Protein AF-0000000066666557 (afdb_homodimer)

Nearest PDB structures (foldseek):
  1n91-assembly1_A  TM=7.881E-01  e=9.521E-05  Escherichia coli O157:H7 str. EDL933
  1yh5-assembly1_A  TM=7.151E-01  e=4.671E-04  Escherichia coli O157:H7 str. EDL933
  8rua-assembly1_A  TM=6.596E-01  e=6.515E+00  Rhizobium etli
  8rud-assembly1_B  TM=6.258E-01  e=5.340E+00  Rhizobium etli
  7ou1-assembly1_BBB  TM=6.268E-01  e=9.074E+00  Rhizobium etli CFN 42

pLDDT: mean 94.66, std 3.34, range [81.06, 98.0]

Secondary structure (DSSP, 8-state):
-PEEEEEEEE-S-TT-SEEEE-TTSPEEEE-SS-SSTTHHHHHHHHHHHHHHT--GGGEEEEE-TTSSEEEEEE--/-PEEEEEEEE-S-TT-SEEEE-TTSPEEEE-SS-SSTTHHHHHHHHHHHHHHT--GGGEEEEE-TTSSEEEEEE--

Solvent-accessible surface area (backbone atoms only — not comparable to full-atom values): 7936 Å² total; per-residue (Å²): 132,65,45,77,43,49,31,33,70,41,50,58,24,84,66,29,56,28,47,43,76,44,94,86,66,35,32,41,36,29,29,56,38,47,86,50,94,54,39,29,58,52,48,46,36,48,46,50,14,22,40,70,42,33,48,45,87,35,42,41,84,72,42,37,89,88,47,67,61,27,34,31,35,34,56,125,131,64,46,78,41,49,32,34,71,42,52,59,24,85,66,30,56,28,46,43,74,44,95,87,66,35,32,41,36,30,28,54,38,48,86,52,96,55,38,29,58,52,49,46,36,47,44,49,14,21,39,69,41,34,47,46,88,36,42,40,83,73,43,37,90,89,47,67,61,27,34,31,35,33,56,126

Structure (mmCIF, N/CA/C/O backbone):
data_AF-0000000066666557-model_v1
#
loop_
_entity.id
_entity.type
_entity.pdbx_description
1 polymer 'UPF0235 protein O3I_005155'
#
loop_
_atom_site.group_PDB
_atom_site.id
_atom_site.type_symbol
_atom_site.label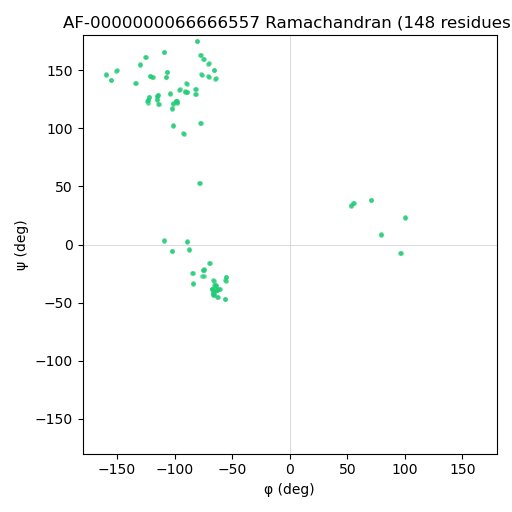_atom_id
_atom_site.label_alt_id
_atom_site.label_comp_id
_atom_site.label_asym_id
_atom_site.label_entity_id
_atom_site.label_seq_id
_atom_site.pdbx_PDB_ins_code
_atom_site.Cartn_x
_atom_site.Cartn_y
_atom_site.Cartn_z
_atom_site.occupancy
_atom_site.B_iso_or_equiv
_atom_site.auth_seq_id
_atom_site.auth_comp_id
_atom_site.auth_asym_id
_atom_site.auth_atom_id
_atom_site.pdbx_PDB_model_num
ATOM 1 N N . MET A 1 1 ? -13.602 -9.594 -15.242 1 81.06 1 MET A N 1
ATOM 2 C CA . MET A 1 1 ? -12.469 -10.492 -15.453 1 81.06 1 MET A CA 1
ATOM 3 C C . MET A 1 1 ? -11.25 -10.023 -14.672 1 81.06 1 MET A C 1
ATOM 5 O O . MET A 1 1 ? -10.961 -8.82 -14.625 1 81.06 1 MET A O 1
ATOM 9 N N . PRO A 1 2 ? -10.57 -10.922 -13.914 1 88.31 2 PRO A N 1
ATOM 10 C CA . PRO A 1 2 ? -9.461 -10.461 -13.07 1 88.31 2 PRO A CA 1
ATOM 11 C C . PRO A 1 2 ? -8.242 -10.023 -13.883 1 88.31 2 PRO A C 1
ATOM 13 O O . PRO A 1 2 ? -8.023 -10.523 -14.984 1 88.31 2 PRO A O 1
ATOM 16 N N . THR A 1 3 ? -7.566 -9.039 -13.438 1 94.44 3 THR A N 1
ATOM 17 C CA . THR A 1 3 ? -6.297 -8.594 -14 1 94.44 3 THR A CA 1
ATOM 18 C C . THR A 1 3 ? -5.145 -9.438 -13.469 1 94.44 3 THR A C 1
ATOM 20 O O . THR A 1 3 ? -5.066 -9.711 -12.266 1 94.44 3 THR A O 1
ATOM 23 N N . ILE A 1 4 ? -4.375 -9.898 -14.453 1 96.69 4 ILE A N 1
ATOM 24 C CA . ILE A 1 4 ? -3.207 -10.672 -14.055 1 96.69 4 ILE A CA 1
ATOM 25 C C . ILE A 1 4 ? -1.979 -9.766 -14 1 96.69 4 ILE A C 1
ATOM 27 O O . ILE A 1 4 ? -1.719 -9.008 -14.945 1 96.69 4 ILE A O 1
ATOM 31 N N . VAL A 1 5 ? -1.196 -9.898 -12.875 1 97 5 VAL A N 1
ATOM 32 C CA . VAL A 1 5 ? -0.003 -9.078 -12.68 1 97 5 VAL A CA 1
ATOM 33 C C . VAL A 1 5 ? 1.213 -9.984 -12.477 1 97 5 VAL A C 1
ATOM 35 O O . VAL A 1 5 ? 1.199 -10.875 -11.625 1 97 5 VAL A O 1
ATOM 38 N N . ARG A 1 6 ? 2.188 -9.773 -13.305 1 97.75 6 ARG A N 1
ATOM 39 C CA . ARG A 1 6 ? 3.469 -10.445 -13.102 1 97.75 6 ARG A CA 1
ATOM 40 C C . ARG A 1 6 ? 4.383 -9.617 -12.203 1 97.75 6 ARG A C 1
ATOM 42 O O . ARG A 1 6 ? 4.555 -8.414 -12.43 1 97.75 6 ARG A O 1
ATOM 49 N N . ALA A 1 7 ? 4.953 -10.312 -11.195 1 97.94 7 ALA A N 1
ATOM 50 C CA . ALA A 1 7 ? 5.77 -9.531 -10.266 1 97.94 7 ALA A CA 1
ATOM 51 C C . ALA A 1 7 ? 6.887 -10.383 -9.672 1 97.94 7 ALA A C 1
ATOM 53 O O . ALA A 1 7 ? 6.77 -11.609 -9.594 1 97.94 7 ALA A O 1
ATOM 54 N N . THR A 1 8 ? 7.953 -9.742 -9.367 1 97.19 8 THR A N 1
ATOM 55 C CA . THR A 1 8 ? 9 -10.305 -8.523 1 97.19 8 THR A CA 1
ATOM 56 C C . THR A 1 8 ? 8.984 -9.656 -7.141 1 97.19 8 THR A C 1
ATOM 58 O O . THR A 1 8 ? 8.617 -8.492 -7 1 97.19 8 THR A O 1
ATOM 61 N N . ILE A 1 9 ? 9.383 -10.492 -6.098 1 96.75 9 ILE A N 1
ATOM 62 C CA . ILE A 1 9 ? 9.383 -9.977 -4.734 1 96.75 9 ILE A CA 1
ATOM 63 C C . ILE A 1 9 ? 10.812 -9.93 -4.195 1 96.75 9 ILE A C 1
ATOM 65 O O . ILE A 1 9 ? 11.555 -10.906 -4.32 1 96.75 9 ILE A O 1
ATOM 69 N N . LYS A 1 10 ? 11.195 -8.789 -3.701 1 97.06 10 LYS A N 1
ATOM 70 C CA . LYS A 1 10 ? 12.422 -8.648 -2.918 1 97.06 10 LYS A CA 1
ATOM 71 C C . LYS A 1 10 ? 12.117 -8.594 -1.424 1 97.06 10 LYS A C 1
ATOM 73 O O . LYS A 1 10 ? 11.789 -7.531 -0.891 1 97.06 10 LYS A O 1
ATOM 78 N N . PRO A 1 11 ? 12.328 -9.672 -0.753 1 96.81 11 PRO A N 1
ATOM 79 C CA . PRO A 1 11 ? 12.062 -9.703 0.688 1 96.81 11 PRO A CA 1
ATOM 80 C C . PRO A 1 11 ? 13.156 -9.016 1.504 1 96.81 11 PRO A C 1
ATOM 82 O O . PRO A 1 11 ? 14.203 -8.656 0.962 1 96.81 11 PRO A O 1
ATOM 85 N N . ASN A 1 12 ? 12.805 -8.703 2.76 1 97.19 12 ASN A N 1
ATOM 86 C CA . ASN A 1 12 ? 13.758 -8.07 3.67 1 97.19 12 ASN A CA 1
ATOM 87 C C . ASN A 1 12 ? 14.328 -6.785 3.082 1 97.19 12 ASN A C 1
ATOM 89 O O . ASN A 1 12 ? 15.531 -6.52 3.209 1 97.19 12 ASN A O 1
ATOM 93 N N . SER A 1 13 ? 13.516 -6.133 2.4 1 96.5 13 SER A N 1
ATOM 94 C CA . SER A 1 13 ? 13.992 -4.918 1.749 1 96.5 13 SER A CA 1
ATOM 95 C C . SER A 1 13 ? 13.797 -3.697 2.641 1 96.5 13 SER A C 1
ATOM 97 O O . SER A 1 13 ? 12.688 -3.443 3.111 1 96.5 13 SER A O 1
ATOM 99 N N . ARG A 1 14 ? 14.766 -2.938 2.783 1 90.81 14 ARG A N 1
ATOM 100 C CA . ARG A 1 14 ? 14.672 -1.704 3.559 1 90.81 14 ARG A CA 1
ATOM 101 C C . ARG A 1 14 ? 13.898 -0.634 2.795 1 90.81 14 ARG A C 1
ATOM 103 O O . ARG A 1 14 ? 13.344 0.289 3.396 1 90.81 14 ARG A O 1
ATOM 110 N N . LYS A 1 15 ? 13.867 -0.833 1.525 1 91.25 15 LYS A N 1
ATOM 111 C CA . LYS A 1 15 ? 13.156 0.111 0.671 1 91.25 15 LYS A CA 1
ATOM 112 C C . LYS A 1 15 ? 11.641 -0.078 0.788 1 91.25 15 LYS A C 1
ATOM 114 O O . LYS A 1 15 ? 10.867 0.801 0.401 1 91.25 15 LYS A O 1
ATOM 119 N N . GLY A 1 16 ? 11.266 -1.26 1.229 1 91.31 16 GLY A N 1
ATOM 120 C CA . GLY A 1 16 ? 9.852 -1.586 1.268 1 91.31 16 GLY A CA 1
ATOM 121 C C . GLY A 1 16 ? 9.094 -0.824 2.338 1 91.31 16 GLY A C 1
ATOM 122 O O . GLY A 1 16 ? 9.695 -0.274 3.262 1 91.31 16 GLY A O 1
ATOM 123 N N . PRO A 1 17 ? 7.82 -0.685 2.119 1 93.5 17 PRO A N 1
ATOM 124 C CA . PRO A 1 17 ? 7.059 -1.183 0.971 1 93.5 17 PRO A CA 1
ATOM 125 C C . PRO A 1 17 ? 7.164 -0.269 -0.248 1 93.5 17 PRO A C 1
ATOM 127 O O . PRO A 1 17 ? 7.023 0.951 -0.124 1 93.5 17 PRO A O 1
ATOM 130 N N . LEU A 1 18 ? 7.41 -0.879 -1.444 1 96.19 18 LEU A N 1
ATOM 131 C CA . LEU A 1 18 ? 7.559 -0.104 -2.67 1 96.19 18 LEU A CA 1
ATOM 132 C C . LEU A 1 18 ? 7.219 -0.949 -3.893 1 96.19 18 LEU A C 1
ATOM 134 O O . LEU A 1 18 ? 7.574 -2.127 -3.957 1 96.19 18 LEU A O 1
ATOM 138 N N . VAL A 1 19 ? 6.562 -0.332 -4.852 1 96.62 19 VAL A N 1
ATOM 139 C CA . VAL A 1 19 ? 6.277 -0.963 -6.133 1 96.62 19 VAL A CA 1
ATOM 140 C C . VAL A 1 19 ? 7.016 -0.225 -7.246 1 96.62 19 VAL A C 1
ATOM 142 O O . VAL A 1 19 ? 6.902 0.996 -7.375 1 96.62 19 VAL A O 1
ATOM 145 N N . GLU A 1 20 ? 7.762 -0.921 -7.957 1 96.19 20 GLU A N 1
ATOM 146 C CA . GLU A 1 20 ? 8.406 -0.375 -9.148 1 96.19 20 GLU A CA 1
ATOM 147 C C . GLU A 1 20 ? 8.016 -1.159 -10.398 1 96.19 20 GLU A C 1
ATOM 149 O O . GLU A 1 20 ? 7.871 -2.383 -10.352 1 96.19 20 GLU A O 1
ATOM 154 N N . THR A 1 21 ? 7.898 -0.454 -11.508 1 95.5 21 THR A N 1
ATOM 155 C CA . THR A 1 21 ? 7.648 -1.111 -12.781 1 95.5 21 THR A CA 1
ATOM 156 C C . THR A 1 21 ? 8.945 -1.28 -13.57 1 95.5 21 THR A C 1
ATOM 158 O O . THR A 1 21 ? 9.641 -0.301 -13.844 1 95.5 21 THR A O 1
ATOM 161 N N . LEU A 1 22 ? 9.18 -2.48 -13.883 1 95 22 LEU A N 1
ATOM 162 C CA . LEU A 1 22 ? 10.383 -2.764 -14.656 1 95 22 LEU A CA 1
ATOM 163 C C . LEU A 1 22 ? 10.156 -2.475 -16.141 1 95 22 LEU A C 1
ATOM 165 O O . LEU A 1 22 ? 9.023 -2.229 -16.562 1 95 22 LEU A O 1
ATOM 169 N N . ASP A 1 23 ? 11.203 -2.604 -16.859 1 95.06 23 ASP A N 1
ATOM 170 C CA . ASP A 1 23 ? 11.18 -2.246 -18.281 1 95.06 23 ASP A CA 1
ATOM 171 C C . ASP A 1 23 ? 10.258 -3.18 -19.062 1 95.06 23 ASP A C 1
ATOM 173 O O . ASP A 1 23 ? 9.609 -2.76 -20.016 1 95.06 23 ASP A O 1
ATOM 177 N N . ASP A 1 24 ? 10.164 -4.379 -18.625 1 94.19 24 ASP A N 1
ATOM 178 C CA . ASP A 1 24 ? 9.375 -5.359 -19.359 1 94.19 24 ASP A CA 1
ATOM 179 C C . ASP A 1 24 ? 7.918 -5.352 -18.891 1 94.19 24 ASP A C 1
ATOM 181 O O . ASP A 1 24 ? 7.117 -6.184 -19.328 1 94.19 24 ASP A O 1
ATOM 185 N N . GLY A 1 25 ? 7.621 -4.465 -18 1 93.62 25 GLY A N 1
ATOM 186 C CA . GLY A 1 25 ? 6.254 -4.328 -17.531 1 93.62 25 GLY A CA 1
ATOM 187 C C . GLY A 1 25 ? 5.984 -5.098 -16.25 1 93.62 25 GLY A C 1
ATOM 188 O O . GLY A 1 25 ? 4.93 -4.938 -15.633 1 93.62 25 GLY A O 1
ATOM 189 N N . THR A 1 26 ? 6.887 -5.844 -15.852 1 96.12 26 THR A N 1
ATOM 190 C CA . THR A 1 26 ? 6.766 -6.602 -14.609 1 96.12 26 THR A CA 1
ATOM 191 C C . THR A 1 26 ? 6.969 -5.695 -13.398 1 96.12 26 THR A C 1
ATOM 193 O O . THR A 1 26 ? 7.746 -4.738 -13.453 1 96.12 26 THR A O 1
ATOM 196 N N . LEU A 1 27 ? 6.211 -6.07 -12.383 1 97.31 27 LEU A N 1
ATOM 197 C CA . LEU A 1 27 ? 6.391 -5.285 -11.172 1 97.31 27 LEU A CA 1
ATOM 198 C C . LEU A 1 27 ? 7.488 -5.879 -10.289 1 97.31 27 LEU A C 1
ATOM 200 O O . LEU A 1 27 ? 7.59 -7.102 -10.164 1 97.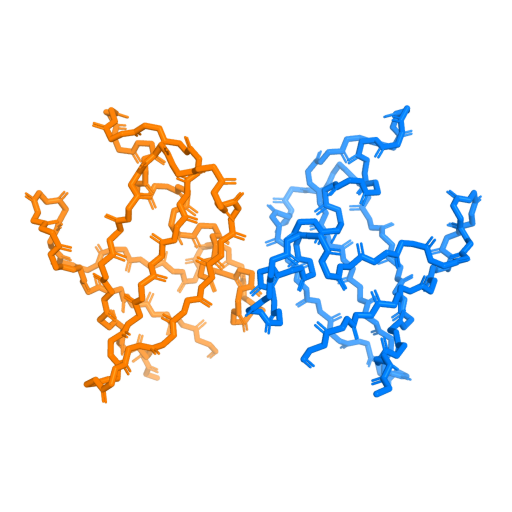31 27 LEU A O 1
ATOM 204 N N . GLN A 1 28 ? 8.273 -4.992 -9.758 1 97.75 28 GLN A N 1
ATOM 205 C CA . GLN A 1 28 ? 9.164 -5.359 -8.656 1 97.75 28 GLN A CA 1
ATOM 206 C C . GLN A 1 28 ? 8.602 -4.883 -7.316 1 97.75 28 GLN A C 1
ATOM 208 O O . GLN A 1 28 ? 8.445 -3.68 -7.098 1 97.75 28 GLN A O 1
ATOM 213 N N . LEU A 1 29 ? 8.312 -5.848 -6.477 1 97.75 29 LEU A N 1
ATOM 214 C CA . LEU A 1 29 ? 7.75 -5.539 -5.164 1 97.75 29 LEU A CA 1
ATOM 215 C C . LEU A 1 29 ? 8.82 -5.625 -4.082 1 97.75 29 LEU A C 1
ATOM 217 O O . LEU A 1 29 ? 9.508 -6.645 -3.961 1 97.75 29 LEU A O 1
ATOM 221 N N . TYR A 1 30 ? 9.008 -4.523 -3.414 1 97.56 30 TYR A N 1
ATOM 222 C CA . TYR A 1 30 ? 9.883 -4.512 -2.246 1 97.56 30 TYR A CA 1
ATOM 223 C C . TYR A 1 30 ? 9.078 -4.609 -0.958 1 97.56 30 TYR A C 1
ATOM 225 O O . TYR A 1 30 ? 8.188 -3.795 -0.714 1 97.56 30 TYR A O 1
ATOM 233 N N . VAL A 1 31 ? 9.367 -5.633 -0.111 1 96.19 31 VAL A N 1
ATOM 234 C CA . VAL A 1 31 ? 8.656 -5.777 1.158 1 96.19 31 VAL A CA 1
ATOM 235 C C . VAL A 1 31 ? 9.664 -5.965 2.291 1 96.19 31 VAL A C 1
ATOM 237 O O . VAL A 1 31 ? 10.781 -6.445 2.068 1 96.19 31 VAL A O 1
ATOM 240 N N . ARG A 1 32 ? 9.219 -5.586 3.445 1 94.19 32 ARG A N 1
ATOM 241 C CA . ARG A 1 32 ? 10.094 -5.719 4.609 1 94.19 32 ARG A CA 1
ATOM 242 C C . ARG A 1 32 ? 10.016 -7.129 5.188 1 94.19 32 ARG A C 1
ATOM 244 O O . ARG A 1 32 ? 10.961 -7.586 5.84 1 94.19 32 ARG A O 1
ATOM 251 N N . ALA A 1 33 ? 8.961 -7.797 4.957 1 95.38 33 ALA A N 1
ATOM 252 C CA . ALA A 1 33 ? 8.742 -9.133 5.496 1 95.38 33 ALA A CA 1
ATOM 253 C C . ALA A 1 33 ? 9.75 -10.133 4.926 1 95.38 33 ALA A C 1
ATOM 255 O O . ALA A 1 33 ? 10.086 -10.07 3.74 1 95.38 33 ALA A O 1
ATOM 256 N N . PRO A 1 34 ? 10.188 -11.07 5.797 1 96.06 34 PRO A N 1
ATOM 257 C CA . PRO A 1 34 ? 11.094 -12.109 5.305 1 96.06 34 PRO A CA 1
ATOM 258 C C . PRO A 1 34 ? 10.383 -13.164 4.465 1 96.06 34 PRO A C 1
ATOM 260 O O . PRO A 1 34 ? 9.164 -13.336 4.578 1 96.06 34 PRO A O 1
ATOM 263 N N . ALA A 1 35 ? 11.18 -13.883 3.639 1 92.56 35 ALA A N 1
ATOM 264 C CA . ALA A 1 35 ? 10.641 -14.969 2.834 1 92.56 35 ALA A CA 1
ATOM 265 C C . ALA A 1 35 ? 10.445 -16.234 3.676 1 92.56 35 ALA A C 1
ATOM 267 O O . ALA A 1 35 ? 11.07 -17.266 3.41 1 92.56 35 ALA A O 1
ATOM 268 N N . VAL A 1 36 ? 9.742 -16.094 4.785 1 91.88 36 VAL A N 1
ATOM 269 C CA . VAL A 1 36 ? 9.531 -17.203 5.719 1 91.88 36 VAL A CA 1
ATOM 270 C C . VAL A 1 36 ? 8.031 -17.453 5.898 1 91.88 36 VAL A C 1
ATOM 272 O O . VAL A 1 36 ? 7.27 -16.516 6.152 1 91.88 36 VAL A O 1
ATOM 275 N N . GLU A 1 37 ? 7.746 -18.672 5.684 1 93.12 37 GLU A N 1
ATOM 276 C CA . GLU A 1 37 ? 6.375 -19.109 5.922 1 93.12 37 GLU A CA 1
ATOM 277 C C . GLU A 1 37 ? 5.379 -18.234 5.172 1 93.12 37 GLU A C 1
ATOM 279 O O . GLU A 1 37 ? 4.316 -17.891 5.703 1 93.12 37 GLU A O 1
ATOM 284 N N . GLY A 1 38 ? 5.688 -17.734 4.035 1 91.88 38 GLY A N 1
ATOM 285 C CA . GLY A 1 38 ? 4.789 -16.984 3.178 1 91.88 38 GLY A CA 1
ATOM 286 C C . GLY A 1 38 ? 4.617 -15.539 3.613 1 91.88 38 GLY A C 1
ATOM 287 O O . GLY A 1 38 ? 3.799 -14.812 3.055 1 91.88 38 GLY A O 1
ATOM 288 N N . LYS A 1 39 ? 5.355 -15.109 4.523 1 94.06 39 LYS A N 1
ATOM 289 C CA . LYS A 1 39 ? 5.223 -13.75 5.035 1 94.06 39 LYS A CA 1
ATOM 290 C C . LYS A 1 39 ? 5.461 -12.719 3.932 1 94.06 39 LYS A C 1
ATOM 292 O O . LYS A 1 39 ? 4.738 -11.727 3.834 1 94.06 39 LYS A O 1
ATOM 297 N N . ALA A 1 40 ? 6.398 -13.023 3.107 1 96.25 40 ALA A N 1
ATOM 298 C CA . ALA A 1 40 ? 6.688 -12.117 1.999 1 96.25 40 ALA A CA 1
ATOM 299 C C . ALA A 1 40 ? 5.531 -12.07 1.005 1 96.25 40 ALA A C 1
ATOM 301 O O . ALA A 1 40 ? 5.164 -11 0.513 1 96.25 40 ALA A O 1
ATOM 302 N N . ASN A 1 41 ? 4.91 -13.188 0.77 1 95.75 41 ASN A N 1
ATOM 303 C CA . ASN A 1 41 ? 3.779 -13.266 -0.15 1 95.75 41 ASN A CA 1
ATOM 304 C C . ASN A 1 41 ? 2.564 -12.516 0.387 1 95.75 41 ASN A C 1
ATOM 306 O O . ASN A 1 41 ? 1.892 -11.805 -0.358 1 95.75 41 ASN A O 1
ATOM 310 N N . LYS A 1 42 ? 2.412 -12.648 1.655 1 94.31 42 LYS A N 1
ATOM 311 C CA . LYS A 1 42 ? 1.309 -11.938 2.297 1 94.31 42 LYS A CA 1
ATOM 312 C C . LYS A 1 42 ? 1.513 -10.43 2.232 1 94.31 42 LYS A C 1
ATOM 314 O O . LYS A 1 42 ? 0.584 -9.688 1.91 1 94.31 42 LYS A O 1
ATOM 319 N N . ALA A 1 43 ? 2.711 -10.094 2.49 1 94.94 43 ALA A N 1
ATOM 320 C CA . ALA A 1 43 ? 3.047 -8.68 2.424 1 94.94 43 ALA A CA 1
ATOM 321 C C . ALA A 1 43 ? 2.895 -8.141 1.001 1 94.94 43 ALA A C 1
ATOM 323 O O . ALA A 1 43 ? 2.447 -7.012 0.8 1 94.94 43 ALA A O 1
ATOM 324 N N . ALA A 1 44 ? 3.215 -8.953 0.046 1 96.94 44 ALA A N 1
ATOM 325 C CA . ALA A 1 44 ? 3.08 -8.578 -1.358 1 96.94 44 ALA A CA 1
ATOM 326 C C . ALA A 1 44 ? 1.614 -8.375 -1.733 1 96.94 44 ALA A C 1
ATOM 328 O O . ALA A 1 44 ? 1.273 -7.426 -2.443 1 96.94 44 ALA A O 1
ATOM 329 N N . ILE A 1 45 ? 0.856 -9.219 -1.231 1 96.44 45 ILE A N 1
ATOM 330 C CA . ILE A 1 45 ? -0.576 -9.125 -1.493 1 96.44 45 ILE A CA 1
ATOM 331 C C . ILE A 1 45 ? -1.117 -7.809 -0.931 1 96.44 45 ILE A C 1
ATOM 333 O O . ILE A 1 45 ? -1.848 -7.09 -1.615 1 96.44 45 ILE A O 1
ATOM 337 N N . GLU A 1 46 ? -0.709 -7.5 0.296 1 95.31 46 GLU A N 1
ATOM 338 C CA . GLU A 1 46 ? -1.143 -6.25 0.915 1 95.31 46 GLU A CA 1
ATOM 339 C C . GLU A 1 46 ? -0.624 -5.043 0.139 1 95.31 46 GLU A C 1
ATOM 341 O O . GLU A 1 46 ? -1.347 -4.062 -0.05 1 95.31 46 GLU A O 1
ATOM 346 N N . LEU A 1 47 ? 0.577 -5.094 -0.345 1 96.75 47 LEU A N 1
ATOM 347 C CA . LEU A 1 47 ? 1.203 -4.02 -1.106 1 96.75 47 LEU A CA 1
ATOM 348 C C . LEU A 1 47 ? 0.484 -3.803 -2.434 1 96.75 47 LEU A C 1
ATOM 350 O O . LEU A 1 47 ? 0.184 -2.664 -2.805 1 96.75 47 LEU A O 1
ATOM 354 N N . LEU A 1 48 ? 0.162 -4.855 -3.088 1 97.31 48 LEU A N 1
ATOM 355 C CA . LEU A 1 48 ? -0.545 -4.773 -4.359 1 97.31 48 LEU A CA 1
ATOM 356 C C . LEU A 1 48 ? -1.953 -4.223 -4.168 1 97.31 48 LEU A C 1
ATOM 358 O O . LEU A 1 48 ? -2.432 -3.428 -4.98 1 97.31 48 LEU A O 1
ATOM 362 N N . ALA A 1 49 ? -2.59 -4.695 -3.117 1 96.81 49 ALA A N 1
ATOM 363 C CA . ALA A 1 49 ? -3.922 -4.188 -2.805 1 96.81 49 ALA A CA 1
ATOM 364 C C . ALA A 1 49 ? -3.906 -2.67 -2.646 1 96.81 49 ALA A C 1
ATOM 366 O O . ALA A 1 49 ? -4.738 -1.97 -3.23 1 96.81 49 ALA A O 1
ATOM 367 N N . ALA A 1 50 ? -2.941 -2.219 -1.888 1 96.12 50 ALA A N 1
ATOM 368 C CA . ALA A 1 50 ? -2.793 -0.78 -1.676 1 96.12 50 ALA A CA 1
ATOM 369 C C . ALA A 1 50 ? -2.475 -0.062 -2.984 1 96.12 50 ALA A C 1
ATOM 371 O O . ALA A 1 50 ? -3.053 0.986 -3.279 1 96.12 50 ALA A O 1
ATOM 372 N N . HIS A 1 51 ? -1.675 -0.657 -3.801 1 96 51 HIS A N 1
ATOM 373 C CA . HIS A 1 51 ? -1.229 -0.069 -5.059 1 96 51 HIS A CA 1
ATOM 374 C C . HIS A 1 51 ? -2.393 0.103 -6.031 1 96 51 HIS A C 1
ATOM 376 O O . HIS A 1 51 ? -2.5 1.132 -6.699 1 96 51 HIS A O 1
ATOM 382 N N . TYR A 1 52 ? -3.268 -0.812 -5.953 1 95.06 52 TYR A N 1
ATOM 383 C CA . TYR A 1 52 ? -4.375 -0.792 -6.902 1 95.06 52 TYR A CA 1
ATOM 384 C C . TYR A 1 52 ? -5.641 -0.248 -6.25 1 95.06 52 TYR A C 1
ATOM 386 O O . TYR A 1 52 ? -6.672 -0.096 -6.914 1 95.06 52 TYR A O 1
ATOM 394 N N . GLY A 1 53 ? -5.574 -0.003 -4.957 1 93.81 53 GLY A N 1
ATOM 395 C CA . GLY A 1 53 ? -6.723 0.55 -4.254 1 93.81 53 GLY A CA 1
ATOM 396 C C . GLY A 1 53 ? -7.867 -0.437 -4.109 1 93.81 53 GLY A C 1
ATOM 397 O O . GLY A 1 53 ? -9.031 -0.079 -4.301 1 93.81 53 GLY A O 1
ATOM 398 N N . VAL A 1 54 ? -7.582 -1.703 -3.867 1 95.31 54 VAL A N 1
ATOM 399 C CA . VAL A 1 54 ? -8.586 -2.748 -3.688 1 95.31 54 VAL A CA 1
ATOM 400 C C . VAL A 1 54 ? -8.352 -3.463 -2.357 1 95.31 54 VAL A C 1
ATOM 402 O O . VAL A 1 54 ? -7.273 -3.367 -1.773 1 95.31 54 VAL A O 1
ATOM 405 N N . PRO A 1 55 ? -9.406 -4.164 -1.868 1 94.62 55 PRO A N 1
ATO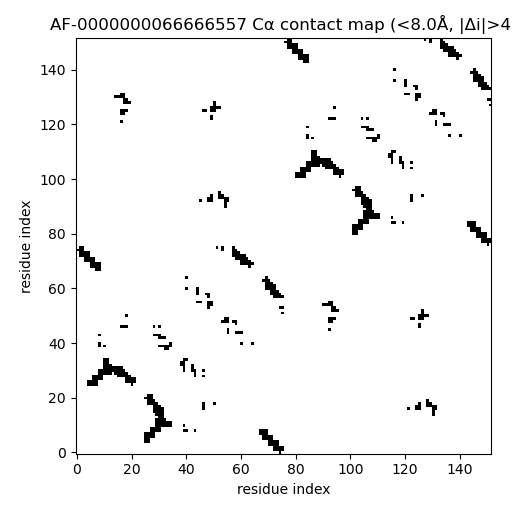M 406 C CA . PRO A 1 55 ? -9.203 -4.953 -0.652 1 94.62 55 PRO A CA 1
ATOM 407 C C . PRO A 1 55 ? -8.234 -6.113 -0.862 1 94.62 55 PRO A C 1
ATOM 409 O O . PRO A 1 55 ? -8.109 -6.629 -1.977 1 94.62 55 PRO A O 1
ATOM 412 N N . LYS A 1 56 ? -7.539 -6.473 0.204 1 94.12 56 LYS A N 1
ATOM 413 C CA . LYS A 1 56 ? -6.582 -7.57 0.12 1 94.12 56 LYS A CA 1
ATOM 414 C C . LYS A 1 56 ? -7.246 -8.844 -0.396 1 94.12 56 LYS A C 1
ATOM 416 O O . LYS A 1 56 ? -6.605 -9.656 -1.064 1 94.12 56 LYS A O 1
ATOM 421 N N . SER A 1 57 ? -8.547 -9.008 -0.164 1 95.44 57 SER A N 1
ATOM 422 C CA . SER A 1 57 ? -9.273 -10.203 -0.575 1 95.44 57 SER A CA 1
ATOM 423 C C . SER A 1 57 ? -9.414 -10.266 -2.092 1 95.44 57 SER A C 1
ATOM 425 O O . SER A 1 57 ? -9.742 -11.32 -2.645 1 95.44 57 SER A O 1
ATOM 427 N N . ALA A 1 58 ? -9.188 -9.195 -2.732 1 96.62 58 ALA A N 1
ATOM 428 C CA . ALA A 1 58 ? -9.312 -9.125 -4.184 1 96.62 58 ALA A CA 1
ATOM 429 C C . ALA A 1 58 ? -8.008 -9.523 -4.867 1 96.62 58 ALA A C 1
ATOM 431 O O . ALA A 1 58 ? -7.93 -9.555 -6.098 1 96.62 58 ALA A O 1
ATOM 432 N N . VAL A 1 59 ? -6.938 -9.805 -4.145 1 97.31 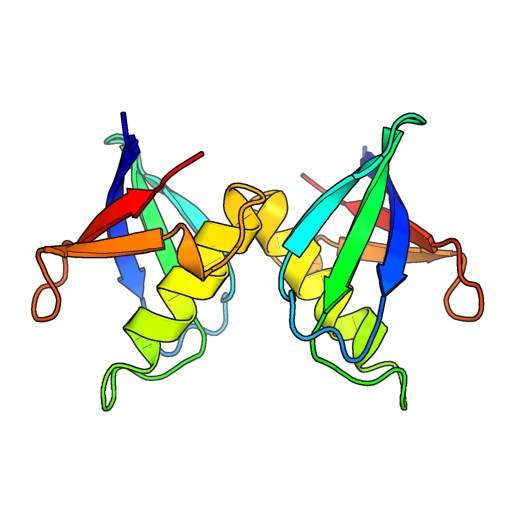59 VAL A N 1
ATOM 433 C CA . VAL A 1 59 ? -5.621 -10.156 -4.676 1 97.31 59 VAL A CA 1
ATOM 434 C C . VAL A 1 59 ? -5.277 -11.594 -4.305 1 97.31 59 VAL A C 1
ATOM 436 O O . VAL A 1 59 ? -5.395 -11.984 -3.141 1 97.31 59 VAL A O 1
ATOM 439 N N . ARG A 1 60 ? -4.898 -12.328 -5.328 1 96.62 60 ARG A N 1
ATOM 440 C CA . ARG A 1 60 ? -4.539 -13.727 -5.09 1 96.62 60 ARG A CA 1
ATOM 441 C C . ARG A 1 60 ? -3.24 -14.086 -5.805 1 96.62 60 ARG A C 1
ATOM 443 O O . ARG A 1 60 ? -3.004 -13.648 -6.934 1 96.62 60 ARG A O 1
ATOM 450 N N . LEU A 1 61 ? -2.465 -14.852 -5.059 1 96.44 61 LEU A N 1
ATOM 451 C CA . LEU A 1 61 ? -1.303 -15.445 -5.707 1 96.44 61 LEU A CA 1
ATOM 452 C C . LEU A 1 61 ? -1.71 -16.641 -6.555 1 96.44 61 LEU A C 1
ATOM 454 O O . LEU A 1 61 ? -2.031 -17.703 -6.02 1 96.44 61 LEU A O 1
ATOM 458 N N . ALA A 1 62 ? -1.713 -16.406 -7.848 1 96.44 62 ALA A N 1
ATOM 459 C CA . ALA A 1 62 ? -2.211 -17.438 -8.766 1 96.44 62 ALA A CA 1
ATOM 460 C C . ALA A 1 62 ? -1.128 -18.453 -9.094 1 96.44 62 ALA A C 1
ATOM 462 O O . ALA A 1 62 ? -1.423 -19.641 -9.312 1 96.44 62 ALA A O 1
ATOM 463 N N . ALA A 1 63 ? 0.087 -18.031 -9.156 1 95.75 63 ALA A N 1
ATOM 464 C CA . ALA A 1 63 ? 1.177 -18.922 -9.516 1 95.75 63 ALA A CA 1
ATOM 465 C C . ALA A 1 63 ? 2.523 -18.375 -9.055 1 95.75 63 ALA A C 1
ATOM 467 O O . ALA A 1 63 ? 2.691 -17.156 -8.93 1 95.75 63 ALA A O 1
ATOM 468 N N . GLY A 1 64 ? 3.465 -19.344 -8.648 1 93.44 64 GLY A N 1
ATOM 469 C CA . GLY A 1 64 ? 4.836 -18.938 -8.383 1 93.44 64 GLY A CA 1
ATOM 470 C C . GLY A 1 64 ? 5.141 -18.766 -6.91 1 93.44 64 GLY A C 1
ATOM 471 O O . GLY A 1 64 ? 6.031 -18 -6.535 1 93.44 64 GLY A O 1
ATOM 472 N N . ALA A 1 65 ? 4.434 -19.375 -6.094 1 86.38 65 ALA A N 1
ATOM 473 C CA . ALA A 1 65 ? 4.637 -19.25 -4.652 1 86.38 65 ALA A CA 1
ATOM 474 C C . ALA A 1 65 ? 6.07 -19.609 -4.273 1 86.38 65 ALA A C 1
ATOM 476 O O . ALA A 1 65 ? 6.645 -19.016 -3.361 1 86.38 65 ALA A O 1
ATOM 477 N N . THR A 1 66 ? 6.602 -20.469 -5.027 1 85.44 66 THR A N 1
ATOM 478 C CA . THR A 1 66 ? 7.945 -20.938 -4.699 1 85.44 66 THR A CA 1
ATOM 479 C C . THR A 1 66 ? 8.961 -20.406 -5.707 1 85.44 66 THR A C 1
ATOM 481 O O . THR A 1 66 ? 10.133 -20.797 -5.68 1 85.44 66 THR A O 1
ATOM 484 N N . SER A 1 67 ? 8.492 -19.609 -6.582 1 88.75 67 SER A N 1
ATOM 485 C CA . SER A 1 67 ? 9.383 -19.062 -7.602 1 88.75 67 SER A CA 1
ATOM 486 C C . SER A 1 67 ? 9.633 -17.578 -7.375 1 88.75 67 SER A C 1
ATOM 488 O O . SER A 1 67 ? 8.922 -16.938 -6.598 1 88.75 67 SER A O 1
ATOM 490 N N . ARG A 1 68 ? 10.648 -17.062 -8.062 1 87.38 68 ARG A N 1
ATOM 491 C CA . ARG A 1 68 ? 10.945 -15.633 -8 1 87.38 68 ARG A CA 1
ATOM 492 C C . ARG A 1 68 ? 9.938 -14.828 -8.812 1 87.38 68 ARG A C 1
ATOM 494 O O . ARG A 1 68 ? 9.711 -13.648 -8.539 1 87.38 68 ARG A O 1
ATOM 501 N N . HIS A 1 69 ? 9.398 -15.516 -9.82 1 92.94 69 HIS A N 1
ATOM 502 C CA . HIS A 1 69 ? 8.414 -14.867 -10.688 1 92.94 69 HIS A CA 1
ATOM 503 C C . HIS A 1 69 ? 6.996 -15.227 -10.266 1 92.94 69 HIS A C 1
ATOM 505 O O . HIS A 1 69 ? 6.605 -16.391 -10.32 1 92.94 69 HIS A O 1
ATOM 511 N N . LYS A 1 70 ? 6.238 -14.258 -9.977 1 96.12 70 LYS A N 1
ATOM 512 C CA . LYS A 1 70 ? 4.91 -14.5 -9.422 1 96.12 70 LYS A CA 1
ATOM 513 C C . LYS A 1 70 ? 3.82 -13.922 -10.32 1 96.12 70 LYS A C 1
ATOM 515 O O . LYS A 1 70 ? 4.02 -12.898 -10.969 1 96.12 70 LYS A O 1
ATOM 520 N N . ARG A 1 71 ? 2.707 -14.625 -10.375 1 97.38 71 ARG A N 1
ATOM 521 C CA . ARG A 1 71 ? 1.503 -14.117 -11.023 1 97.38 71 ARG A CA 1
ATOM 522 C C . ARG A 1 71 ? 0.388 -13.891 -10.008 1 97.38 71 ARG A C 1
ATOM 524 O O . ARG A 1 71 ? -0.004 -14.812 -9.289 1 97.38 71 ARG A O 1
ATOM 531 N N . PHE A 1 72 ? -0.032 -12.711 -9.961 1 97.81 72 PHE A N 1
ATOM 532 C CA . PHE A 1 72 ? -1.15 -12.367 -9.094 1 97.81 72 PHE A CA 1
ATOM 533 C C . PHE A 1 72 ? -2.406 -12.094 -9.914 1 97.81 72 PHE A C 1
ATOM 535 O O . PHE A 1 72 ? -2.332 -11.516 -11 1 97.81 72 PHE A O 1
ATOM 542 N N . GLU A 1 73 ? -3.488 -12.492 -9.328 1 98 73 GLU A N 1
ATOM 543 C CA . GLU A 1 73 ? -4.793 -12.102 -9.852 1 98 73 GLU A CA 1
ATOM 544 C C . GLU A 1 73 ? -5.43 -11.008 -9 1 98 73 GLU A C 1
ATOM 546 O O . GLU A 1 73 ? -5.465 -11.109 -7.773 1 98 73 GLU A O 1
ATOM 551 N N . ILE A 1 74 ? -5.855 -9.969 -9.688 1 96.75 74 ILE A N 1
ATOM 552 C CA . ILE A 1 74 ? -6.488 -8.859 -8.984 1 96.75 74 ILE A CA 1
ATOM 553 C C . ILE A 1 74 ? -7.887 -8.617 -9.547 1 96.75 74 ILE A C 1
ATOM 555 O O . ILE A 1 74 ? -8.047 -8.414 -10.758 1 96.75 74 ILE A O 1
ATOM 559 N N . ASP A 1 75 ? -8.898 -8.703 -8.633 1 94.81 75 ASP A N 1
ATOM 560 C CA . ASP A 1 75 ? -10.273 -8.398 -9.008 1 94.81 75 ASP A CA 1
ATOM 561 C C . ASP A 1 75 ? -10.602 -6.93 -8.75 1 94.81 75 ASP A C 1
ATOM 563 O O . ASP A 1 75 ? -10.789 -6.52 -7.605 1 94.81 75 ASP A O 1
ATOM 567 N N . ARG A 1 76 ? -10.477 -6.117 -9.742 1 84 76 ARG A N 1
ATOM 568 C CA . ARG A 1 76 ? -10.695 -4.684 -9.609 1 84 76 ARG A CA 1
ATOM 569 C C . ARG A 1 76 ? -12.148 -4.32 -9.898 1 84 76 ARG A C 1
ATOM 571 O O . ARG A 1 76 ? -12.812 -4.973 -10.703 1 84 76 ARG A O 1
ATOM 578 N N . MET B 1 1 ? 7.363 19.766 -8.156 1 81.25 1 MET B N 1
ATOM 579 C CA . MET B 1 1 ? 6.449 20.297 -7.145 1 81.25 1 MET B CA 1
ATOM 580 C C . MET B 1 1 ? 5.652 19.172 -6.496 1 81.25 1 MET B C 1
ATOM 582 O O . MET B 1 1 ? 5.199 18.25 -7.18 1 81.25 1 MET B O 1
ATOM 586 N N . PRO B 1 2 ? 5.559 19.125 -5.129 1 88.44 2 PRO B N 1
ATOM 587 C CA . PRO B 1 2 ? 4.887 17.984 -4.496 1 88.44 2 PRO B CA 1
ATOM 588 C C . PRO B 1 2 ? 3.377 18 -4.715 1 88.44 2 PRO B C 1
ATOM 590 O O . PRO B 1 2 ? 2.781 19.062 -4.891 1 88.44 2 PRO B O 1
ATOM 593 N N . THR B 1 3 ? 2.789 16.875 -4.863 1 94.44 3 THR B N 1
ATOM 594 C CA . THR B 1 3 ? 1.343 16.703 -4.922 1 94.44 3 THR B CA 1
ATOM 595 C C . THR B 1 3 ? 0.743 16.688 -3.518 1 94.44 3 THR B C 1
ATOM 597 O O . THR B 1 3 ? 1.265 16.031 -2.617 1 94.44 3 THR B O 1
ATOM 600 N N . ILE B 1 4 ? -0.27 17.531 -3.41 1 96.69 4 ILE B N 1
ATOM 601 C CA . ILE B 1 4 ? -0.958 17.562 -2.123 1 96.69 4 ILE B CA 1
ATOM 602 C C . ILE B 1 4 ? -2.188 16.656 -2.178 1 96.69 4 ILE B C 1
ATOM 604 O O . ILE B 1 4 ? -2.986 16.734 -3.113 1 96.69 4 ILE B O 1
ATOM 608 N N . VAL B 1 5 ? -2.344 15.797 -1.1 1 96.94 5 VAL B N 1
ATOM 609 C CA . VAL B 1 5 ? -3.459 14.859 -1.023 1 96.94 5 VAL B CA 1
ATOM 610 C C . VAL B 1 5 ? -4.254 15.102 0.259 1 96.94 5 VAL B C 1
ATOM 612 O O . VAL B 1 5 ? -3.682 15.133 1.353 1 96.94 5 VAL B O 1
ATOM 615 N N . ARG B 1 6 ? -5.516 15.336 0.088 1 97.69 6 ARG B N 1
ATOM 616 C CA . ARG B 1 6 ? -6.406 15.406 1.239 1 97.69 6 ARG B CA 1
ATOM 617 C C . ARG B 1 6 ? -6.969 14.031 1.579 1 97.69 6 ARG B C 1
ATOM 619 O O . ARG B 1 6 ? -7.457 13.32 0.698 1 97.69 6 ARG B O 1
ATOM 626 N N . ALA B 1 7 ? -6.879 13.688 2.885 1 97.88 7 ALA B N 1
ATOM 627 C CA . ALA B 1 7 ? -7.324 12.344 3.23 1 97.88 7 ALA B CA 1
ATOM 628 C C . ALA B 1 7 ? -7.859 12.289 4.66 1 97.88 7 ALA B C 1
ATOM 630 O O . ALA B 1 7 ? -7.48 13.109 5.5 1 97.88 7 ALA B O 1
ATOM 631 N N . THR B 1 8 ? -8.773 11.43 4.867 1 97.12 8 THR B N 1
ATOM 632 C CA . THR B 1 8 ? -9.195 11.023 6.203 1 97.12 8 THR B CA 1
ATOM 633 C C . THR B 1 8 ? -8.695 9.617 6.52 1 97.12 8 THR B C 1
ATOM 635 O O . THR B 1 8 ? -8.547 8.789 5.621 1 97.12 8 THR B O 1
ATOM 638 N N . ILE B 1 9 ? -8.414 9.383 7.863 1 96.75 9 ILE B N 1
ATOM 639 C CA . ILE B 1 9 ? -7.902 8.078 8.266 1 96.75 9 ILE B CA 1
ATOM 640 C C . ILE B 1 9 ? -8.914 7.387 9.18 1 96.75 9 ILE B C 1
ATOM 642 O O . ILE B 1 9 ? -9.43 7.996 10.117 1 96.75 9 ILE B O 1
ATOM 646 N N . LYS B 1 10 ? -9.25 6.176 8.844 1 97.06 10 LYS B N 1
ATOM 647 C CA . LYS B 1 10 ? -9.992 5.293 9.734 1 97.06 10 LYS B CA 1
ATOM 648 C C . LYS B 1 10 ? -9.062 4.277 10.398 1 97.06 10 LYS B C 1
ATOM 650 O O . LYS B 1 10 ? -8.75 3.242 9.812 1 97.06 10 LYS B O 1
ATOM 655 N N . PRO B 1 11 ? -8.75 4.504 11.617 1 96.75 11 PRO B N 1
ATOM 656 C CA . PRO B 1 11 ? -7.863 3.578 12.328 1 96.75 11 PRO B CA 1
ATOM 657 C C . PRO B 1 11 ? -8.586 2.314 12.789 1 96.75 11 PRO B C 1
ATOM 659 O O . PRO B 1 11 ? -9.812 2.232 12.703 1 96.75 11 PRO B O 1
ATOM 662 N N . ASN B 1 12 ? -7.77 1.3 13.117 1 97.12 12 ASN B N 1
ATOM 663 C CA . ASN B 1 12 ? -8.312 0.041 13.617 1 97.12 12 ASN B CA 1
ATOM 664 C C . ASN B 1 12 ? -9.336 -0.55 12.648 1 97.12 12 ASN B C 1
ATOM 666 O O . ASN B 1 12 ? -10.375 -1.064 13.078 1 97.12 12 ASN B O 1
ATOM 670 N N . SER B 1 13 ? -9.062 -0.365 11.43 1 96.38 13 SER B N 1
ATOM 671 C CA . SER B 1 13 ? -10.016 -0.842 10.438 1 96.38 13 SER B CA 1
ATOM 672 C C . SER B 1 13 ? -9.695 -2.266 10 1 96.38 13 SER B C 1
ATOM 674 O O . SER B 1 13 ? -8.57 -2.551 9.586 1 96.38 13 SER B O 1
ATOM 676 N N . ARG B 1 14 ? -10.633 -3.082 9.984 1 90.62 14 ARG B N 1
ATOM 677 C CA . ARG B 1 14 ? -10.453 -4.453 9.523 1 90.62 14 ARG B CA 1
ATOM 678 C C . ARG B 1 14 ? -10.336 -4.508 8 1 90.62 14 ARG B C 1
ATOM 680 O O . ARG B 1 14 ? -9.766 -5.453 7.453 1 90.62 14 ARG B O 1
ATOM 687 N N . LYS B 1 15 ? -10.836 -3.488 7.414 1 91.38 15 LYS B N 1
ATOM 688 C CA . LYS B 1 15 ? -10.781 -3.406 5.957 1 91.38 15 LYS B CA 1
ATOM 689 C C . LYS B 1 15 ? -9.375 -3.053 5.48 1 91.38 15 LYS B C 1
ATOM 691 O O . LYS B 1 15 ? -9.047 -3.238 4.305 1 91.38 15 LYS B O 1
ATOM 696 N N . GLY B 1 16 ? -8.617 -2.461 6.367 1 91.25 16 GLY B N 1
ATOM 697 C CA . GLY B 1 16 ? -7.301 -1.977 5.98 1 91.25 16 GLY B CA 1
ATOM 698 C C . GLY B 1 16 ? -6.309 -3.094 5.715 1 91.25 16 GLY B C 1
ATOM 699 O O . GLY B 1 16 ? -6.531 -4.238 6.117 1 91.25 16 GLY B O 1
ATOM 700 N N . PRO B 1 17 ? -5.316 -2.793 4.938 1 93.62 17 PRO B N 1
ATOM 701 C CA . PRO B 1 17 ? -5.062 -1.5 4.301 1 93.62 17 PRO B CA 1
ATOM 702 C C . PRO B 1 17 ? -5.887 -1.301 3.027 1 93.62 17 PRO B C 1
ATOM 704 O O . PRO B 1 17 ? -5.957 -2.201 2.188 1 93.62 17 PRO B O 1
ATOM 707 N N . LEU B 1 18 ? -6.512 -0.085 2.885 1 96.19 18 LEU B N 1
ATOM 708 C CA . LEU B 1 18 ? -7.348 0.205 1.724 1 96.19 18 LEU B CA 1
ATOM 709 C C . LEU B 1 18 ? -7.43 1.707 1.475 1 96.19 18 LEU B C 1
ATOM 711 O O . LEU B 1 18 ? -7.531 2.492 2.42 1 96.19 18 LEU B O 1
ATOM 715 N N . VAL B 1 19 ? -7.41 2.068 0.217 1 96.62 19 VAL B N 1
ATOM 716 C CA . VAL B 1 19 ? -7.613 3.455 -0.188 1 96.62 19 VAL B CA 1
ATOM 717 C C . VAL B 1 19 ? -8.898 3.576 -0.996 1 96.62 19 VAL B C 1
ATOM 719 O O . VAL B 1 19 ? -9.102 2.846 -1.971 1 96.62 19 VAL B O 1
ATOM 722 N N . GLU B 1 20 ? -9.727 4.41 -0.577 1 96.19 20 GLU B N 1
ATOM 723 C CA . GLU B 1 20 ? -10.938 4.73 -1.331 1 96.19 20 GLU B CA 1
ATOM 724 C C . GLU B 1 20 ? -11 6.219 -1.663 1 96.19 20 GLU B C 1
ATOM 726 O O . GLU B 1 20 ? -10.609 7.059 -0.851 1 96.19 20 GLU B O 1
ATOM 731 N N . THR B 1 21 ? -11.531 6.516 -2.824 1 95.38 21 THR B N 1
ATOM 732 C CA . THR B 1 21 ? -1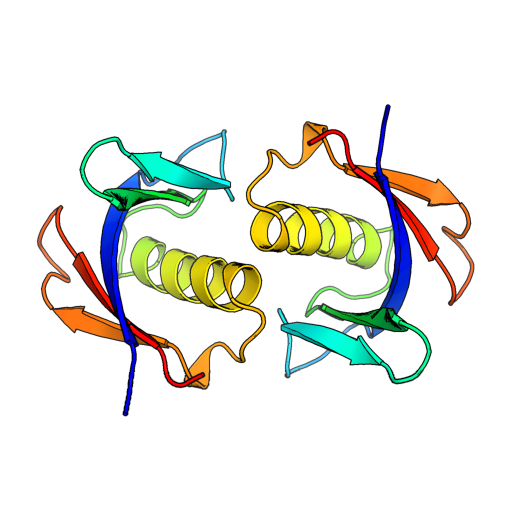1.758 7.906 -3.197 1 95.38 21 THR B CA 1
ATOM 733 C C . THR B 1 21 ? -13.203 8.312 -2.939 1 95.38 21 THR B C 1
ATOM 735 O O . THR B 1 21 ? -14.133 7.684 -3.459 1 95.38 21 THR B O 1
ATOM 738 N N . LEU B 1 22 ? -13.312 9.312 -2.182 1 94.94 22 LEU B N 1
ATOM 739 C CA . LEU B 1 22 ? -14.656 9.805 -1.881 1 94.94 22 LEU B CA 1
ATOM 740 C C . LEU B 1 22 ? -15.18 10.68 -3.014 1 94.94 22 LEU B C 1
ATOM 742 O O . LEU B 1 22 ? -14.438 11.023 -3.934 1 94.94 22 LEU B O 1
ATOM 746 N N . ASP B 1 23 ? -16.406 11.062 -2.848 1 94.81 23 ASP B N 1
ATOM 747 C CA . ASP B 1 23 ? -17.078 11.812 -3.9 1 94.81 23 ASP B CA 1
ATOM 748 C C . ASP B 1 23 ? -16.453 13.188 -4.098 1 94.81 23 ASP B C 1
ATOM 750 O O . ASP B 1 23 ? -16.406 13.695 -5.215 1 94.81 23 ASP B O 1
ATOM 754 N N . ASP B 1 24 ? -15.938 13.711 -3.064 1 94.06 24 ASP B N 1
ATOM 755 C CA . ASP B 1 24 ? -15.383 15.062 -3.143 1 94.06 24 ASP B CA 1
ATOM 756 C C . ASP B 1 24 ? -13.906 15.031 -3.545 1 94.06 24 ASP B C 1
ATOM 758 O O . ASP B 1 24 ? -13.234 16.062 -3.557 1 94.06 24 ASP B O 1
ATOM 762 N N . GLY B 1 25 ? -13.422 13.859 -3.785 1 93.5 25 GLY B N 1
ATOM 763 C CA . GLY B 1 25 ? -12.047 13.719 -4.234 1 93.5 25 GLY B CA 1
ATOM 764 C C . GLY B 1 25 ? -11.078 13.414 -3.107 1 93.5 25 GLY B C 1
ATOM 765 O O . GLY B 1 25 ? -9.906 13.094 -3.352 1 93.5 25 GLY B O 1
ATOM 766 N N . THR B 1 26 ? -11.539 13.461 -1.969 1 96 26 THR B N 1
ATOM 767 C CA . THR B 1 26 ? -10.719 13.148 -0.805 1 96 26 THR B CA 1
ATOM 768 C C . THR B 1 26 ? -10.531 11.641 -0.664 1 96 26 THR B C 1
ATOM 770 O O . THR B 1 26 ? -11.422 10.859 -1.021 1 96 26 THR B O 1
ATOM 773 N N . LEU B 1 27 ? -9.344 11.352 -0.164 1 97.25 27 LEU B N 1
ATOM 774 C CA . LEU B 1 27 ? -9.109 9.922 0.049 1 97.25 27 LEU B CA 1
ATOM 775 C C . LEU B 1 27 ? -9.555 9.508 1.447 1 97.25 27 LEU B C 1
ATOM 777 O O . LEU B 1 27 ? -9.344 10.242 2.416 1 97.25 27 LEU B O 1
ATOM 781 N N . GLN B 1 28 ? -10.172 8.359 1.484 1 97.69 28 GLN B N 1
ATOM 782 C CA . GLN B 1 28 ? -10.375 7.668 2.754 1 97.69 28 GLN B CA 1
ATOM 783 C C . GLN B 1 28 ? -9.383 6.52 2.922 1 97.69 28 GLN B C 1
ATOM 785 O O . GLN B 1 28 ? -9.383 5.574 2.133 1 97.69 28 GLN B O 1
ATOM 790 N N . LEU B 1 29 ? -8.562 6.652 3.932 1 97.69 29 LEU B N 1
ATOM 791 C CA . LEU B 1 29 ? -7.555 5.637 4.199 1 97.69 29 LEU B CA 1
ATOM 792 C C . LEU B 1 29 ? -7.984 4.73 5.352 1 97.69 29 LEU B C 1
ATOM 794 O O . LEU B 1 29 ? -8.328 5.215 6.43 1 97.69 29 LEU B O 1
ATOM 798 N N . TYR B 1 30 ? -8.062 3.473 5.055 1 97.56 30 TYR B N 1
ATOM 799 C CA . TYR B 1 30 ? -8.305 2.48 6.094 1 97.56 30 TYR B CA 1
ATOM 800 C C . TYR B 1 30 ? -7.004 1.812 6.523 1 97.56 30 TYR B C 1
ATOM 802 O O . TYR B 1 30 ? -6.281 1.252 5.695 1 97.56 30 TYR B O 1
ATOM 810 N N . VAL B 1 31 ? -6.676 1.871 7.832 1 96.19 31 VAL B N 1
ATOM 811 C CA . VAL B 1 31 ? -5.465 1.229 8.328 1 96.19 31 VAL B CA 1
ATOM 812 C C . VAL B 1 31 ? -5.797 0.369 9.547 1 96.19 31 VAL B C 1
ATOM 814 O O . VAL B 1 31 ? -6.773 0.631 10.25 1 96.19 31 VAL B O 1
ATOM 817 N N . ARG B 1 32 ? -4.957 -0.586 9.734 1 93.94 32 ARG B N 1
ATOM 818 C CA . ARG B 1 32 ? -5.168 -1.479 10.867 1 93.94 32 ARG B CA 1
ATOM 819 C C . ARG B 1 32 ? -4.562 -0.901 12.141 1 93.94 32 ARG B C 1
ATOM 821 O O . ARG B 1 32 ? -4.992 -1.236 13.25 1 93.94 32 ARG B O 1
ATOM 828 N N . ALA B 1 33 ? -3.619 -0.086 12 1 95.31 33 ALA B N 1
ATOM 829 C CA . ALA B 1 33 ? -2.916 0.504 13.133 1 95.31 33 ALA B CA 1
ATOM 830 C C . ALA B 1 33 ? -3.852 1.385 13.961 1 95.31 33 ALA B C 1
ATOM 832 O O . ALA B 1 33 ? -4.688 2.102 13.406 1 95.31 33 ALA B O 1
ATOM 833 N N . PRO B 1 34 ? -3.652 1.346 15.297 1 95.81 34 PRO B N 1
ATOM 834 C CA . PRO B 1 34 ? -4.457 2.221 16.156 1 95.81 34 PRO B CA 1
ATOM 835 C C . PRO B 1 34 ? -4 3.678 16.094 1 95.81 34 PRO B C 1
ATOM 837 O O . PRO B 1 34 ? -2.855 3.957 15.742 1 95.81 34 PRO B O 1
ATOM 840 N N . ALA B 1 35 ? -4.922 4.574 16.484 1 92.44 35 ALA B N 1
ATOM 841 C CA . ALA B 1 35 ? -4.594 5.996 16.562 1 92.44 35 ALA B CA 1
ATOM 842 C C . ALA B 1 35 ? -3.799 6.316 17.812 1 92.44 35 ALA B C 1
ATOM 844 O O . ALA B 1 35 ? -4.254 7.09 18.672 1 92.44 35 ALA B O 1
ATOM 845 N N . VAL B 1 36 ? -2.715 5.602 18.031 1 91.75 36 VAL B N 1
ATOM 846 C CA . VAL B 1 36 ? -1.891 5.75 19.234 1 91.75 36 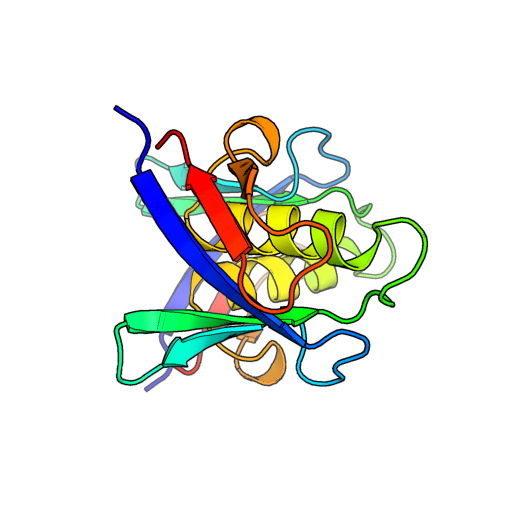VAL B CA 1
ATOM 847 C C . VAL B 1 36 ? -0.458 6.094 18.828 1 91.75 36 VAL B C 1
ATOM 849 O O . VAL B 1 36 ? 0.134 5.426 17.984 1 91.75 36 VAL B O 1
ATOM 852 N N . GLU B 1 37 ? -0.055 7.141 19.438 1 93 37 GLU B N 1
ATOM 853 C CA . GLU B 1 37 ? 1.335 7.551 19.266 1 93 37 GLU B CA 1
ATOM 854 C C . GLU B 1 37 ? 1.696 7.668 17.781 1 93 37 GLU B C 1
ATOM 856 O O . GLU B 1 37 ? 2.789 7.273 17.375 1 93 37 GLU B O 1
ATOM 861 N N . GLY B 1 38 ? 0.81 8.055 16.953 1 91.69 38 GLY B N 1
ATOM 862 C CA . GLY B 1 38 ? 1.061 8.32 15.539 1 91.69 38 GLY B CA 1
ATOM 863 C C . GLY B 1 38 ? 1.118 7.055 14.703 1 91.69 38 GLY B C 1
ATOM 864 O O . GLY B 1 38 ? 1.426 7.109 13.508 1 91.69 38 GLY B O 1
ATOM 865 N N . LYS B 1 39 ? 0.788 5.992 15.234 1 93.88 39 LYS B N 1
ATOM 866 C CA . LYS B 1 39 ? 0.863 4.723 14.516 1 93.88 39 LYS B CA 1
ATOM 867 C C . LYS B 1 39 ? -0.046 4.734 13.289 1 93.88 39 LYS B C 1
ATOM 869 O O . LYS B 1 39 ? 0.343 4.262 12.219 1 93.88 39 LYS B O 1
ATOM 874 N N . ALA B 1 40 ? -1.157 5.324 13.453 1 96.19 40 ALA B N 1
ATOM 875 C CA . ALA B 1 40 ? -2.09 5.414 12.328 1 96.19 40 ALA B CA 1
ATOM 876 C C . ALA B 1 40 ? -1.538 6.309 11.227 1 96.19 40 ALA B C 1
ATOM 878 O O . ALA B 1 40 ? -1.654 5.988 10.039 1 96.19 40 ALA B O 1
ATOM 879 N N . ASN B 1 41 ? -0.888 7.359 11.586 1 95.62 41 ASN B N 1
ATOM 880 C CA . ASN B 1 41 ? -0.303 8.281 10.617 1 95.62 41 ASN B CA 1
ATOM 881 C C . ASN B 1 41 ? 0.846 7.633 9.852 1 95.62 41 ASN B C 1
ATOM 883 O O . ASN B 1 41 ? 0.955 7.797 8.633 1 95.62 41 ASN B O 1
ATOM 887 N N . LYS B 1 42 ? 1.576 6.867 10.602 1 94.31 42 LYS B N 1
ATOM 888 C CA . LYS B 1 42 ? 2.684 6.152 9.969 1 94.31 42 LYS B CA 1
ATOM 889 C C . LYS B 1 42 ? 2.17 5.113 8.977 1 94.31 42 LYS B C 1
ATOM 891 O O . LYS B 1 42 ? 2.686 5.008 7.863 1 94.31 42 LYS B O 1
ATOM 896 N N . ALA B 1 43 ? 1.181 4.473 9.422 1 94.88 43 ALA B N 1
ATOM 897 C CA . ALA B 1 43 ? 0.5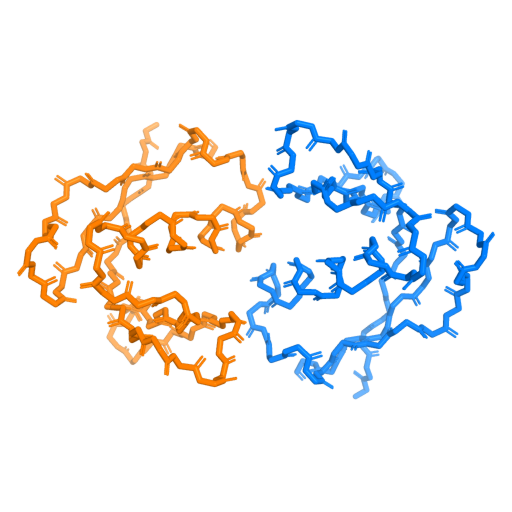71 3.477 8.547 1 94.88 43 ALA B CA 1
ATOM 898 C C . ALA B 1 43 ? -0.039 4.129 7.309 1 94.88 43 ALA B C 1
ATOM 900 O O . ALA B 1 43 ? 0.032 3.58 6.207 1 94.88 43 ALA B O 1
ATOM 901 N N . ALA B 1 44 ? -0.573 5.297 7.473 1 96.88 44 ALA B N 1
ATOM 902 C CA . ALA B 1 44 ? -1.16 6.039 6.359 1 96.88 44 ALA B CA 1
ATOM 903 C C . ALA B 1 44 ? -0.092 6.453 5.352 1 96.88 44 ALA B C 1
ATOM 905 O O . ALA B 1 44 ? -0.304 6.363 4.141 1 96.88 44 ALA B O 1
ATOM 906 N N . ILE B 1 45 ? 0.954 6.816 5.898 1 96.38 45 ILE B N 1
ATOM 907 C CA . ILE B 1 45 ? 2.064 7.219 5.039 1 96.38 45 ILE B CA 1
ATOM 908 C C . ILE B 1 45 ? 2.523 6.031 4.199 1 96.38 45 ILE B C 1
ATOM 910 O O . ILE B 1 45 ? 2.709 6.152 2.986 1 96.38 45 ILE B O 1
ATOM 914 N N . GLU B 1 46 ? 2.658 4.883 4.852 1 95.31 46 GLU B N 1
ATOM 915 C CA . GLU B 1 46 ? 3.061 3.676 4.137 1 95.31 46 GLU B CA 1
ATOM 916 C C . GLU B 1 46 ? 2.018 3.281 3.092 1 95.31 46 GLU B C 1
ATOM 918 O O . GLU B 1 46 ? 2.367 2.883 1.979 1 95.31 46 GLU B O 1
ATOM 923 N N . LEU B 1 47 ? 0.776 3.422 3.383 1 96.69 47 LEU B N 1
ATOM 924 C CA . LEU B 1 47 ? -0.326 3.084 2.488 1 96.69 47 LEU B CA 1
ATOM 925 C C . LEU B 1 47 ? -0.338 4.004 1.271 1 96.69 47 LEU B C 1
ATOM 927 O O . LEU B 1 47 ? -0.472 3.535 0.138 1 96.69 47 LEU B O 1
ATOM 931 N N . LEU B 1 48 ? -0.138 5.246 1.498 1 97.31 48 LEU B N 1
ATOM 932 C CA . LEU B 1 48 ? -0.11 6.219 0.409 1 97.31 48 LEU B CA 1
ATOM 933 C C . LEU B 1 48 ? 1.094 5.984 -0.497 1 97.31 48 LEU B C 1
ATOM 935 O O . LEU B 1 48 ? 0.985 6.094 -1.721 1 97.31 48 LEU B O 1
ATOM 939 N N . ALA B 1 49 ? 2.215 5.707 0.143 1 96.81 49 ALA B N 1
ATOM 940 C CA . ALA B 1 49 ? 3.414 5.402 -0.633 1 96.81 49 ALA B CA 1
ATOM 941 C C . ALA B 1 49 ? 3.166 4.238 -1.592 1 96.81 49 ALA B C 1
ATOM 943 O O . ALA B 1 49 ? 3.49 4.328 -2.779 1 96.81 49 ALA B O 1
ATOM 944 N N . ALA B 1 50 ? 2.578 3.217 -1.048 1 96.12 50 ALA B N 1
ATOM 945 C CA . ALA B 1 50 ? 2.256 2.049 -1.861 1 96.12 50 ALA B CA 1
ATOM 946 C C . ALA B 1 50 ? 1.25 2.398 -2.953 1 96.12 50 ALA B C 1
ATOM 948 O O . ALA B 1 50 ? 1.412 1.997 -4.109 1 96.12 50 ALA B O 1
ATOM 949 N N . HIS B 1 51 ? 0.303 3.209 -2.645 1 96 51 HIS B N 1
ATOM 950 C CA . HIS B 1 51 ? -0.766 3.59 -3.562 1 96 51 HIS B CA 1
ATOM 951 C C . HIS B 1 51 ? -0.219 4.375 -4.75 1 96 51 HIS B C 1
ATOM 953 O O . HIS B 1 51 ? -0.631 4.156 -5.891 1 96 51 HIS B O 1
ATOM 959 N N . TYR B 1 52 ? 0.767 5.129 -4.457 1 95.06 52 TYR B N 1
ATOM 960 C CA . TYR B 1 52 ? 1.304 5.996 -5.496 1 95.06 52 TYR B CA 1
ATOM 961 C C . TYR B 1 52 ? 2.588 5.418 -6.078 1 95.06 52 TYR B C 1
ATOM 963 O O . TYR B 1 52 ? 3.16 5.98 -7.016 1 95.06 52 TYR B O 1
ATOM 971 N N . GLY B 1 53 ? 3.055 4.332 -5.492 1 93.81 53 GLY B N 1
ATOM 972 C CA . GLY B 1 53 ? 4.258 3.691 -5.996 1 93.81 53 GLY B CA 1
ATOM 973 C C . GLY B 1 53 ? 5.516 4.5 -5.742 1 93.81 53 GLY B C 1
ATOM 974 O O . GLY B 1 53 ? 6.375 4.617 -6.621 1 93.81 53 GLY B O 1
ATOM 975 N N . VAL B 1 54 ? 5.621 5.152 -4.594 1 95.31 54 VAL B N 1
ATOM 976 C CA . VAL B 1 54 ? 6.785 5.945 -4.215 1 95.31 54 VAL B CA 1
ATOM 977 C C . VAL B 1 54 ? 7.324 5.469 -2.869 1 95.31 54 VAL B C 1
ATOM 979 O O . VAL B 1 54 ? 6.621 4.785 -2.121 1 95.31 54 VAL B O 1
ATOM 982 N N . PRO B 1 55 ? 8.609 5.824 -2.578 1 94.62 55 PRO B N 1
ATOM 983 C CA . PRO B 1 55 ? 9.133 5.484 -1.251 1 94.62 55 PRO B CA 1
ATOM 984 C C . PRO B 1 55 ? 8.43 6.242 -0.129 1 94.62 55 PRO B C 1
ATOM 986 O O . PRO B 1 55 ? 7.934 7.352 -0.346 1 94.62 55 PRO B O 1
ATOM 989 N N . LYS B 1 56 ? 8.375 5.609 1.028 1 94.06 56 LYS B N 1
ATOM 990 C CA . LYS B 1 56 ? 7.719 6.238 2.174 1 94.06 56 LYS B CA 1
ATOM 991 C C . LYS B 1 56 ? 8.32 7.609 2.469 1 94.06 56 LYS B C 1
ATOM 993 O O . LYS B 1 56 ? 7.625 8.508 2.943 1 94.06 56 LYS B O 1
ATOM 998 N N . SER B 1 57 ? 9.586 7.816 2.139 1 95.44 57 SER B N 1
ATOM 999 C CA . SER B 1 57 ? 10.273 9.07 2.412 1 95.44 57 SER B CA 1
ATOM 1000 C C . SER B 1 57 ? 9.734 10.203 1.54 1 95.44 57 SER B C 1
ATOM 1002 O O . SER B 1 57 ? 9.977 11.375 1.816 1 95.44 57 SER B O 1
ATOM 1004 N N . ALA B 1 58 ? 9.039 9.859 0.538 1 96.62 58 ALA B N 1
ATOM 1005 C CA . ALA B 1 58 ? 8.477 10.836 -0.387 1 96.62 58 ALA B CA 1
ATOM 1006 C C . ALA B 1 58 ? 7.117 11.328 0.089 1 96.62 58 ALA B C 1
ATOM 1008 O O . ALA B 1 58 ? 6.5 12.188 -0.544 1 96.62 58 ALA B O 1
ATOM 1009 N N . VAL B 1 59 ? 6.562 10.797 1.171 1 97.25 59 VAL B N 1
ATOM 1010 C CA . VAL B 1 59 ? 5.25 11.148 1.702 1 97.25 59 VAL B CA 1
ATOM 1011 C C . VAL B 1 59 ? 5.402 11.812 3.066 1 97.25 59 VAL B C 1
ATOM 1013 O O . VAL B 1 59 ? 6.109 11.305 3.938 1 97.25 59 VAL B O 1
ATOM 1016 N N . ARG B 1 60 ? 4.754 12.969 3.174 1 96.62 60 ARG B N 1
ATOM 1017 C CA . ARG B 1 60 ? 4.828 13.695 4.438 1 96.62 60 ARG B CA 1
ATOM 1018 C C . ARG B 1 60 ? 3.447 14.18 4.871 1 96.62 60 ARG B C 1
ATOM 1020 O O . ARG B 1 60 ? 2.646 14.617 4.043 1 96.62 60 ARG B O 1
ATOM 1027 N N . LEU B 1 61 ? 3.258 14.031 6.164 1 96.38 61 LEU B N 1
ATOM 1028 C CA . LEU B 1 61 ? 2.072 14.664 6.738 1 96.38 61 LEU B CA 1
ATOM 1029 C C . LEU B 1 61 ? 2.283 16.156 6.914 1 96.38 61 LEU B C 1
ATOM 1031 O O . LEU B 1 61 ? 3.02 16.594 7.809 1 96.38 61 LEU B O 1
ATOM 1035 N N . ALA B 1 62 ? 1.664 16.891 6.039 1 96.44 62 ALA B N 1
ATOM 1036 C CA . ALA B 1 62 ? 1.889 18.344 6.012 1 96.44 62 ALA B CA 1
ATOM 1037 C C . ALA B 1 62 ? 1 19.047 7.027 1 96.44 62 ALA B C 1
ATOM 1039 O O . ALA B 1 62 ? 1.392 20.078 7.594 1 96.44 62 ALA B O 1
ATOM 1040 N N . ALA B 1 63 ? -0.18 18.547 7.242 1 95.81 63 ALA B N 1
ATOM 1041 C CA . ALA B 1 63 ? -1.114 19.203 8.156 1 95.81 63 ALA B CA 1
ATOM 1042 C C . ALA B 1 63 ? -2.188 18.219 8.633 1 95.81 63 ALA B C 1
ATOM 1044 O O . ALA B 1 63 ? -2.512 17.266 7.934 1 95.81 63 ALA B O 1
ATOM 1045 N N . GLY B 1 64 ? -2.645 18.422 9.953 1 93.5 64 GLY B N 1
ATOM 1046 C CA . GLY B 1 64 ? -3.801 17.672 10.422 1 93.5 64 GLY B CA 1
ATOM 1047 C C . GLY B 1 64 ? -3.432 16.469 11.273 1 93.5 64 GLY B C 1
ATOM 1048 O O . GLY B 1 64 ? -4.184 15.5 11.344 1 93.5 64 GLY B O 1
ATOM 1049 N N . ALA B 1 65 ? -2.332 16.469 11.836 1 86.31 65 ALA B N 1
ATOM 1050 C CA . ALA B 1 65 ? -1.88 15.344 12.656 1 86.31 65 ALA B CA 1
ATOM 1051 C C . ALA B 1 65 ? -2.889 15.031 13.758 1 86.31 65 ALA B C 1
ATOM 1053 O O . ALA B 1 65 ? -3.094 13.867 14.109 1 86.31 65 ALA B O 1
ATOM 1054 N N . THR B 1 66 ? -3.518 16.031 14.172 1 85.62 66 THR B N 1
ATOM 1055 C CA . THR B 1 66 ? -4.445 15.859 15.281 1 85.62 66 THR B CA 1
ATOM 1056 C C . THR B 1 66 ? -5.891 15.984 14.797 1 85.62 66 THR B C 1
ATOM 1058 O O . THR B 1 66 ? -6.82 15.992 15.609 1 85.62 66 THR B O 1
ATOM 1061 N N . SER B 1 67 ? -6.043 16.141 13.547 1 88.69 67 SER B N 1
ATOM 1062 C CA . SER B 1 67 ? -7.383 16.297 12.992 1 88.69 67 SER B CA 1
ATOM 1063 C C . SER B 1 67 ? -7.789 15.062 12.195 1 88.69 67 SER B C 1
ATOM 1065 O O . SER B 1 67 ? -6.945 14.227 11.859 1 88.69 67 SER B O 1
ATOM 1067 N N . ARG B 1 68 ? -9.086 15 11.906 1 87.31 68 ARG B N 1
ATOM 1068 C CA . ARG B 1 68 ? -9.594 13.914 11.078 1 87.31 68 ARG B CA 1
ATOM 1069 C C . ARG B 1 68 ? -9.25 14.133 9.609 1 87.31 68 ARG B C 1
ATOM 1071 O O . ARG B 1 68 ? -9.164 13.18 8.836 1 87.31 68 ARG B O 1
ATOM 1078 N N . HIS B 1 69 ? -9.094 15.414 9.266 1 92.88 69 HIS B N 1
ATOM 1079 C CA . HIS B 1 69 ? -8.75 15.766 7.891 1 92.88 69 HIS B CA 1
ATOM 1080 C C . HIS B 1 69 ? -7.254 16.016 7.738 1 92.88 69 HIS B C 1
ATOM 1082 O O . HIS B 1 69 ? -6.707 16.938 8.344 1 92.88 69 HIS B O 1
ATOM 1088 N N . LYS B 1 70 ? -6.652 15.289 6.891 1 96.06 70 LYS B N 1
ATOM 1089 C CA . LYS B 1 70 ? -5.195 15.328 6.781 1 96.06 70 LYS B CA 1
ATOM 1090 C C . LYS B 1 70 ? -4.762 15.789 5.395 1 96.06 70 LYS B C 1
ATOM 1092 O O . LYS B 1 70 ? -5.434 15.492 4.402 1 96.06 70 LYS B O 1
ATOM 1097 N N . ARG B 1 71 ? -3.686 16.531 5.352 1 97.31 71 ARG B N 1
ATOM 1098 C CA . ARG B 1 71 ? -3.029 16.875 4.094 1 97.31 71 ARG B CA 1
ATOM 1099 C C . ARG B 1 71 ? -1.646 16.25 4.004 1 97.31 71 ARG B C 1
ATOM 1101 O O . ARG B 1 71 ? -0.801 16.453 4.875 1 97.31 71 ARG B O 1
ATOM 1108 N N . PHE B 1 72 ? -1.486 15.484 3.025 1 97.81 72 PHE B N 1
ATOM 1109 C CA . PHE B 1 72 ? -0.191 14.867 2.768 1 97.81 72 PHE B CA 1
ATOM 1110 C C . PHE B 1 72 ? 0.48 15.5 1.555 1 97.81 72 PHE B C 1
ATOM 1112 O O . PHE B 1 72 ? -0.189 15.852 0.58 1 97.81 72 PHE B O 1
ATOM 1119 N N . GLU B 1 73 ? 1.764 15.586 1.675 1 97.94 73 GLU B N 1
ATOM 1120 C CA . GLU B 1 73 ? 2.584 15.938 0.521 1 97.94 73 GLU B CA 1
ATOM 1121 C C . GLU B 1 73 ? 3.303 14.719 -0.046 1 97.94 73 GLU B C 1
ATOM 1123 O O . GLU B 1 73 ? 3.908 13.945 0.701 1 97.94 73 GLU B O 1
ATOM 1128 N N . ILE B 1 74 ? 3.172 14.57 -1.349 1 96.81 74 ILE B N 1
ATOM 1129 C CA . ILE B 1 74 ? 3.82 13.438 -2.008 1 96.81 74 ILE B CA 1
ATOM 1130 C C . ILE B 1 74 ? 4.734 13.953 -3.119 1 96.81 74 ILE B C 1
ATOM 1132 O O . ILE B 1 74 ? 4.293 14.672 -4.016 1 96.81 74 ILE B O 1
ATOM 1136 N N . ASP B 1 75 ? 6.023 13.57 -3.01 1 94.94 75 ASP B N 1
ATOM 1137 C CA . ASP B 1 75 ? 6.996 13.898 -4.051 1 94.94 75 ASP B CA 1
ATOM 1138 C C . ASP B 1 75 ? 7.105 12.766 -5.074 1 94.94 75 ASP B C 1
ATOM 1140 O O . ASP B 1 75 ? 7.703 11.727 -4.797 1 94.94 75 ASP B O 1
ATOM 1144 N N . ARG B 1 76 ? 6.406 12.875 -6.137 1 84 76 ARG B N 1
ATOM 1145 C CA . ARG B 1 76 ? 6.367 11.828 -7.156 1 84 76 ARG B CA 1
ATOM 1146 C C . ARG B 1 76 ? 7.434 12.062 -8.219 1 84 76 ARG B C 1
ATOM 1148 O O . ARG B 1 76 ? 7.777 13.211 -8.523 1 84 76 ARG B O 1
#

Organism: Nocardia brasiliensis (strain ATCC 700358 / HUJEG-1) (NCBI:txid1133849)

Radius of gyration: 15.14 Å; Cα contacts (8 Å, |Δi|>4): 372; chains: 2; bounding box: 32×41×39 Å

Foldseek 3Di:
DWDKAKEFEDELAPPPQDWDADPVRHIYGYHNHHLPPCRRVLRVLVSVCVVVVHDSVQKDFPDANPHRITMITGDD/DWDKAKEFEDELAPPPQDWDADPVRHIYGYHNHHLPPCRRVLRVLVSVCVVVVHDSVQKDFPDANPHRITMITGDD

Sequence (152 aa):
MPTIVRATIKPNSRKGPLVETLDDGTLQLYVRAPAVEGKANKAAIELLAAHYGVPKSAVRLAAGATSRHKRFEIDRMPTIVRATIKPNSRKGPLVETLDDGTLQLYVRAPAVEGKANKAAIELLAAHYGVPKSAVRLAAGATSRHKRFEIDR

InterPro domains:
  IPR003746 Protein of unknown function DUF167 [MF_00634] (3-76)
  IPR003746 Protein of unknown function DUF167 [PF02594] (5-75)
  IPR003746 Protein of unknown function DUF167 [PTHR13420] (6-75)
  IPR003746 Protein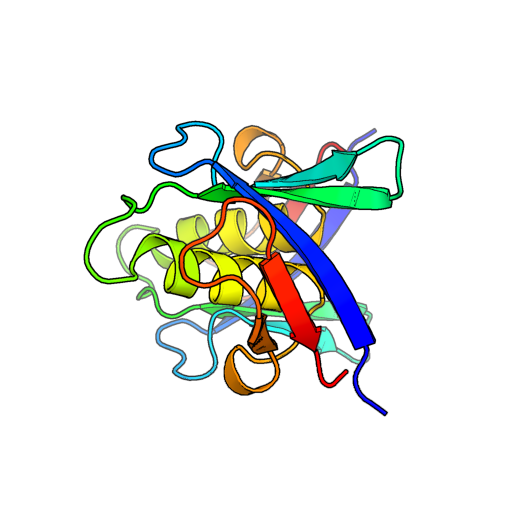 of unknown function DUF167 [SM01152] (1-76)
  IPR003746 Protein of unknown function DUF167 [TIGR00251] (5-74)
  IPR036591 YggU-like superfamily [G3DSA:3.30.1200.10] (2-76)
  IPR036591 YggU-like superfamily [SSF69786] (4-75)